Protein AF-A3JXM4-F1 (afdb_monomer)

Structure (mmCIF, N/CA/C/O backbone):
data_AF-A3JXM4-F1
#
_entry.id   AF-A3JXM4-F1
#
loop_
_atom_site.group_PDB
_atom_site.id
_atom_site.type_symbol
_atom_site.label_atom_id
_atom_site.label_alt_id
_atom_site.label_comp_id
_atom_site.label_asym_id
_atom_site.label_entity_id
_atom_site.label_seq_id
_atom_site.pdbx_PDB_ins_code
_atom_site.Cartn_x
_atom_site.Cartn_y
_atom_site.Cartn_z
_atom_site.occupancy
_atom_site.B_iso_or_equiv
_atom_site.auth_seq_id
_atom_site.auth_comp_id
_atom_site.auth_asym_id
_atom_site.auth_atom_id
_atom_site.pdbx_PDB_model_num
ATOM 1 N N . MET A 1 1 ? -12.532 6.223 -2.355 1.00 55.56 1 MET A N 1
ATOM 2 C CA . MET A 1 1 ? -13.148 4.934 -1.965 1.00 55.56 1 MET A CA 1
ATOM 3 C C . MET A 1 1 ? -12.099 3.843 -2.091 1.00 55.56 1 MET A C 1
ATOM 5 O O . MET A 1 1 ? -11.264 3.957 -2.983 1.00 55.56 1 MET A O 1
ATOM 9 N N . ALA A 1 2 ? -12.092 2.863 -1.188 1.00 61.75 2 ALA A N 1
ATOM 10 C CA . ALA A 1 2 ? -11.157 1.744 -1.264 1.00 61.75 2 ALA A CA 1
ATOM 11 C C . ALA A 1 2 ? -11.529 0.811 -2.432 1.00 61.75 2 ALA A C 1
ATOM 13 O O . ALA A 1 2 ? -12.714 0.602 -2.690 1.00 61.75 2 ALA A O 1
ATOM 14 N N . GLN A 1 3 ? -10.537 0.290 -3.150 1.00 69.69 3 GLN A N 1
ATOM 15 C CA . GLN A 1 3 ? -10.718 -0.660 -4.251 1.00 69.69 3 GLN A CA 1
ATOM 16 C C . GLN A 1 3 ? -10.335 -2.063 -3.773 1.00 69.69 3 GLN A C 1
ATOM 18 O O . GLN A 1 3 ? -9.350 -2.205 -3.048 1.00 69.69 3 GLN A O 1
ATOM 23 N N . LYS A 1 4 ? -11.099 -3.090 -4.161 1.00 72.50 4 LYS A N 1
ATOM 24 C CA . LYS A 1 4 ? -10.740 -4.488 -3.876 1.00 72.50 4 LYS A CA 1
ATOM 25 C C . LYS A 1 4 ? -9.503 -4.869 -4.689 1.00 72.50 4 LYS A C 1
ATOM 27 O O . LYS A 1 4 ? -9.358 -4.408 -5.818 1.00 72.50 4 LYS A O 1
ATOM 32 N N . SER A 1 5 ? -8.615 -5.652 -4.089 1.00 73.56 5 SER A N 1
ATOM 33 C CA . SER A 1 5 ? -7.437 -6.199 -4.763 1.00 73.56 5 SER A CA 1
ATOM 34 C C . SER A 1 5 ? -7.689 -7.652 -5.152 1.00 73.56 5 SER A C 1
ATOM 36 O O . SER A 1 5 ? -8.428 -8.346 -4.458 1.00 73.56 5 SER A O 1
ATOM 38 N N . ASP A 1 6 ? -7.040 -8.114 -6.220 1.00 77.75 6 ASP A N 1
ATOM 39 C CA . ASP A 1 6 ? -7.045 -9.525 -6.636 1.00 77.75 6 ASP A CA 1
ATOM 40 C C . ASP A 1 6 ? -5.964 -10.362 -5.910 1.00 77.75 6 ASP A C 1
ATOM 42 O O . ASP A 1 6 ? -5.673 -11.498 -6.289 1.00 77.75 6 ASP A O 1
ATOM 46 N N . ILE A 1 7 ? -5.321 -9.790 -4.886 1.00 81.44 7 ILE A N 1
ATOM 47 C CA . ILE A 1 7 ? -4.215 -10.390 -4.135 1.00 81.44 7 ILE A CA 1
ATOM 48 C C . ILE A 1 7 ? -4.715 -10.908 -2.779 1.00 81.44 7 ILE A C 1
ATOM 50 O O . ILE A 1 7 ? -5.237 -10.142 -1.975 1.00 81.44 7 ILE A O 1
ATOM 54 N N . GLU A 1 8 ? -4.477 -12.190 -2.483 1.00 80.31 8 GLU A N 1
ATOM 55 C CA . GLU A 1 8 ? -5.025 -12.916 -1.316 1.00 80.31 8 GLU A CA 1
ATOM 56 C C . GLU A 1 8 ? -4.769 -12.239 0.044 1.00 80.31 8 GLU A C 1
ATOM 58 O O . GLU A 1 8 ? -5.601 -12.291 0.948 1.00 80.31 8 GLU A O 1
ATOM 63 N N . TRP A 1 9 ? -3.610 -11.599 0.225 1.00 80.00 9 TRP A N 1
ATOM 64 C CA . TRP A 1 9 ? -3.263 -10.945 1.492 1.00 80.00 9 TRP A CA 1
ATOM 65 C C . TRP A 1 9 ? -3.792 -9.506 1.607 1.00 80.00 9 TRP A C 1
ATOM 67 O O . TRP A 1 9 ? -3.716 -8.927 2.694 1.00 80.00 9 TRP A O 1
ATOM 77 N N . THR A 1 10 ? -4.344 -8.940 0.527 1.00 79.88 10 THR A N 1
ATOM 78 C CA . THR A 1 10 ? -4.918 -7.590 0.484 1.00 79.88 10 THR A CA 1
ATOM 79 C C . THR A 1 10 ? -6.431 -7.647 0.280 1.00 79.88 10 THR A C 1
ATOM 81 O O . THR A 1 10 ? -6.909 -7.827 -0.832 1.00 79.88 10 THR A O 1
ATOM 84 N N . ASP A 1 11 ? -7.204 -7.345 1.324 1.00 75.06 11 ASP A N 1
ATOM 85 C CA . ASP A 1 11 ? -8.667 -7.250 1.196 1.00 75.06 11 ASP A CA 1
ATOM 86 C C . ASP A 1 11 ? -9.096 -6.031 0.348 1.00 75.06 11 ASP A C 1
ATOM 88 O O . ASP A 1 11 ? -9.977 -6.104 -0.512 1.00 75.06 11 ASP A O 1
ATOM 92 N N . ALA A 1 12 ? -8.478 -4.874 0.606 1.00 75.25 12 ALA A N 1
ATOM 93 C CA . ALA A 1 12 ? -8.770 -3.626 -0.086 1.00 75.25 12 ALA A CA 1
ATOM 94 C C . ALA A 1 12 ? -7.585 -2.660 -0.021 1.00 75.25 12 ALA A C 1
ATOM 96 O O . ALA A 1 12 ? -6.803 -2.657 0.931 1.00 75.25 12 ALA A O 1
ATOM 97 N N . THR A 1 13 ? -7.495 -1.785 -1.015 1.00 73.31 13 THR A N 1
ATOM 98 C CA . THR A 1 13 ? -6.500 -0.721 -1.080 1.00 73.31 13 THR A CA 1
ATOM 99 C C . THR A 1 13 ? -7.171 0.637 -1.014 1.00 73.31 13 THR A C 1
ATOM 101 O O . THR A 1 13 ? -8.185 0.891 -1.664 1.00 73.31 13 THR A O 1
ATOM 104 N N . TRP A 1 14 ? -6.608 1.538 -0.216 1.00 72.44 14 TRP A N 1
ATOM 105 C CA . TRP A 1 14 ? -7.078 2.911 -0.113 1.00 72.44 14 TRP A CA 1
ATOM 106 C C . TRP A 1 14 ? -5.923 3.858 -0.391 1.00 72.44 14 TRP A C 1
ATOM 108 O O . TRP A 1 14 ? -4.916 3.839 0.312 1.00 72.44 14 TRP A O 1
ATOM 118 N N . ASN A 1 15 ? -6.080 4.696 -1.414 1.00 65.81 15 ASN A N 1
ATOM 119 C CA . ASN A 1 15 ? -5.157 5.784 -1.684 1.00 65.81 15 ASN A CA 1
ATOM 120 C C . ASN A 1 15 ? -5.794 7.113 -1.234 1.00 65.81 15 ASN A C 1
ATOM 122 O O . ASN A 1 15 ? -6.625 7.660 -1.962 1.00 65.81 15 ASN A O 1
ATOM 126 N N . PRO A 1 16 ? -5.461 7.624 -0.034 1.00 60.41 16 PRO A N 1
ATOM 127 C CA . PRO A 1 16 ? -6.063 8.844 0.508 1.00 60.41 16 PRO A CA 1
ATOM 128 C C . PRO A 1 16 ? -5.609 10.121 -0.208 1.00 60.41 16 PRO A C 1
ATOM 130 O O . PRO A 1 16 ? -6.227 11.164 -0.024 1.00 60.41 16 PRO A O 1
ATOM 133 N N . VAL A 1 17 ? -4.532 10.057 -1.000 1.00 61.59 17 VAL A N 1
ATOM 134 C CA . VAL A 1 17 ? -3.890 11.233 -1.612 1.00 61.59 17 VAL A CA 1
ATOM 135 C C . VAL A 1 17 ? -4.114 11.343 -3.119 1.00 61.59 17 VAL A C 1
ATOM 137 O O . VAL A 1 17 ? -3.817 12.384 -3.703 1.00 61.59 17 VAL A O 1
ATOM 140 N N . THR A 1 18 ? -4.624 10.297 -3.775 1.00 64.00 18 THR A N 1
ATOM 141 C CA . THR A 1 18 ? -4.928 10.334 -5.212 1.00 64.00 18 THR A CA 1
ATOM 142 C C . THR A 1 18 ? -6.428 10.319 -5.462 1.00 64.00 18 THR A C 1
ATOM 144 O O . THR A 1 18 ? -7.121 9.378 -5.077 1.00 64.00 18 THR A O 1
ATOM 147 N N . GLY A 1 19 ? -6.901 11.331 -6.183 1.00 64.12 19 GLY A N 1
ATOM 148 C CA . GLY A 1 19 ? -8.306 11.520 -6.524 1.00 64.12 19 GLY A CA 1
ATOM 149 C C . GLY A 1 19 ? -8.840 12.824 -5.940 1.00 64.12 19 GLY A C 1
ATOM 150 O O . GLY A 1 19 ? -8.431 13.255 -4.868 1.00 64.12 19 GLY A O 1
ATOM 151 N N . CYS A 1 20 ? -9.751 13.466 -6.663 1.00 75.88 20 CYS A N 1
ATOM 152 C CA . CYS A 1 20 ? -10.448 14.664 -6.217 1.00 75.88 20 CYS A CA 1
ATOM 153 C C . CYS A 1 20 ? -11.951 14.409 -6.364 1.00 75.88 20 CYS A C 1
ATOM 155 O O . CYS A 1 20 ? -12.402 13.960 -7.416 1.00 75.88 20 CYS A O 1
ATOM 157 N N . THR A 1 21 ? -12.721 14.644 -5.301 1.00 76.94 21 THR A N 1
ATOM 158 C CA . THR A 1 21 ? -14.190 14.687 -5.361 1.00 76.94 21 THR A CA 1
ATOM 159 C C . THR A 1 21 ? -14.608 16.121 -5.079 1.00 76.94 21 THR A C 1
ATOM 161 O O . THR A 1 21 ? -14.193 16.683 -4.065 1.00 76.94 21 THR A O 1
ATOM 164 N N . LYS A 1 22 ? -15.396 16.730 -5.972 1.00 81.31 22 LYS A N 1
ATOM 165 C CA . LYS A 1 22 ? -15.885 18.099 -5.773 1.00 81.31 22 LYS A CA 1
ATOM 166 C C . LYS A 1 22 ? -16.950 18.098 -4.680 1.00 81.31 22 LYS A C 1
ATOM 168 O O . LYS A 1 22 ? -17.992 17.476 -4.849 1.00 81.31 22 LYS A O 1
ATOM 173 N N . VAL A 1 23 ? -16.667 18.770 -3.567 1.00 85.56 23 VAL A N 1
ATOM 174 C CA . VAL A 1 23 ? -17.550 18.830 -2.387 1.00 85.56 23 VAL A CA 1
ATOM 175 C C . VAL A 1 23 ? -18.278 20.172 -2.245 1.00 85.56 23 VAL A C 1
ATOM 177 O O . VAL A 1 23 ? -19.227 20.260 -1.474 1.00 85.56 23 VAL A O 1
ATOM 180 N N . GLY A 1 24 ? -17.870 21.216 -2.980 1.00 85.62 24 GLY A N 1
ATOM 181 C CA . GLY A 1 24 ? -18.517 22.530 -2.920 1.00 85.62 24 GLY A CA 1
ATOM 182 C C . GLY A 1 24 ? -17.811 23.629 -3.733 1.00 85.62 24 GLY A C 1
ATOM 183 O O . GLY A 1 24 ? -16.867 23.330 -4.466 1.00 85.62 24 GLY A O 1
ATOM 184 N N . PRO A 1 25 ? -18.222 24.906 -3.571 1.00 86.06 25 PRO A N 1
ATOM 185 C CA . PRO A 1 25 ? -17.731 26.045 -4.367 1.00 86.06 25 PRO A CA 1
ATOM 186 C C . PRO A 1 25 ? -16.224 26.318 -4.231 1.00 86.06 25 PRO A C 1
ATOM 188 O O . PRO A 1 25 ? -15.596 26.890 -5.112 1.00 86.06 25 PRO A O 1
ATOM 191 N N . GLY A 1 26 ? -15.600 25.877 -3.134 1.00 83.62 26 GLY A N 1
ATOM 192 C CA . GLY A 1 26 ? -14.148 25.990 -2.945 1.00 83.62 26 GLY A CA 1
ATOM 193 C C . GLY A 1 26 ? -13.319 25.103 -3.885 1.00 83.62 26 GLY A C 1
ATOM 194 O O . GLY A 1 26 ? -12.095 25.224 -3.920 1.00 83.62 26 GLY A O 1
ATOM 195 N N . CYS A 1 27 ? -13.954 24.202 -4.640 1.00 84.75 27 CYS A N 1
ATOM 196 C CA . CYS A 1 27 ? -13.267 23.307 -5.565 1.00 84.75 27 CYS A CA 1
ATOM 197 C C . CYS A 1 27 ? -12.899 23.972 -6.899 1.00 84.75 27 CYS A C 1
ATOM 199 O O . CYS A 1 27 ? -12.003 23.463 -7.561 1.00 84.75 27 CYS A O 1
ATOM 201 N N . ASP A 1 28 ? -13.510 25.103 -7.268 1.00 83.62 28 ASP A N 1
ATOM 202 C CA . ASP A 1 28 ? -13.410 25.680 -8.621 1.00 83.62 28 ASP A CA 1
ATOM 203 C C . ASP A 1 28 ? -11.981 26.075 -9.043 1.00 83.62 28 ASP A C 1
ATOM 205 O O . ASP A 1 28 ? -11.675 26.111 -10.231 1.00 83.62 28 ASP A O 1
ATOM 209 N N . ASN A 1 29 ? -11.084 26.326 -8.080 1.00 83.19 29 ASN A N 1
ATOM 210 C CA . ASN A 1 29 ? -9.666 26.633 -8.318 1.00 83.19 29 ASN A CA 1
ATOM 211 C C . ASN A 1 29 ? -8.719 25.833 -7.398 1.00 83.19 29 ASN A C 1
ATOM 213 O O . ASN A 1 29 ? -7.620 26.284 -7.066 1.00 83.19 29 ASN A O 1
ATOM 217 N N . CYS A 1 30 ? -9.137 24.648 -6.942 1.00 83.38 30 CYS A N 1
ATOM 218 C CA . CYS A 1 30 ? -8.360 23.863 -5.986 1.00 83.38 30 CYS A CA 1
ATOM 219 C C . CYS A 1 30 ? -7.125 23.222 -6.646 1.00 83.38 30 CYS A C 1
ATOM 221 O O . CYS A 1 30 ? -7.236 22.417 -7.570 1.00 83.38 30 CYS A O 1
ATOM 223 N N . TYR A 1 31 ? -5.923 23.512 -6.134 1.00 83.44 31 TYR A N 1
ATOM 224 C CA . TYR A 1 31 ? -4.672 22.934 -6.651 1.00 83.44 31 TYR A CA 1
ATOM 225 C C . TYR A 1 31 ? -4.654 21.393 -6.594 1.00 83.44 31 TYR A C 1
ATOM 227 O O . TYR A 1 31 ? -4.018 20.744 -7.429 1.00 83.44 31 TYR A O 1
ATOM 235 N N . ALA A 1 32 ? -5.376 20.806 -5.632 1.00 79.56 32 ALA A N 1
ATOM 236 C CA . ALA A 1 32 ? -5.487 19.361 -5.476 1.00 79.56 32 ALA A CA 1
ATOM 237 C C . ALA A 1 32 ? -6.258 18.709 -6.637 1.00 79.56 32 ALA A C 1
ATOM 239 O O . ALA A 1 32 ? -5.957 17.569 -6.988 1.00 79.56 32 ALA A O 1
ATOM 240 N N . GLU A 1 33 ? -7.187 19.430 -7.281 1.00 79.19 33 GLU A N 1
ATOM 241 C CA . GLU A 1 33 ? -7.873 18.951 -8.487 1.00 79.19 33 GLU A CA 1
ATOM 242 C C . GLU A 1 33 ? -6.869 18.766 -9.628 1.00 79.19 33 GLU A C 1
ATOM 244 O O . GLU A 1 33 ? -6.770 17.678 -10.184 1.00 79.19 33 GLU A O 1
ATOM 249 N N . ARG A 1 34 ? -6.030 19.771 -9.913 1.00 77.62 34 ARG A N 1
ATOM 250 C CA . ARG A 1 34 ? -5.011 19.678 -10.978 1.00 77.62 34 ARG A CA 1
ATOM 251 C C . ARG A 1 34 ? -4.013 18.542 -10.748 1.00 77.62 34 ARG A C 1
ATOM 253 O O . ARG A 1 34 ? -3.603 17.876 -11.697 1.00 77.62 34 ARG A O 1
ATOM 260 N N . PHE A 1 35 ? -3.620 18.307 -9.497 1.00 73.12 35 PHE A N 1
ATOM 261 C CA . PHE A 1 35 ? -2.737 17.194 -9.148 1.00 73.12 35 PHE A CA 1
ATOM 262 C C . PHE A 1 35 ? -3.423 15.830 -9.320 1.00 73.12 35 PHE A C 1
ATOM 264 O O . PHE A 1 35 ? -2.793 14.888 -9.806 1.00 73.12 35 PHE A O 1
ATOM 271 N N . ALA A 1 36 ? -4.706 15.728 -8.958 1.00 70.88 36 ALA A N 1
ATOM 272 C CA . ALA A 1 36 ? -5.503 14.523 -9.158 1.00 70.88 36 ALA A CA 1
ATOM 273 C C . ALA A 1 36 ? -5.752 14.234 -10.650 1.00 70.88 36 ALA A C 1
ATOM 275 O O . ALA A 1 36 ? -5.562 13.096 -11.074 1.00 70.88 36 ALA A O 1
ATOM 276 N N . GLU A 1 37 ? -6.091 15.251 -11.452 1.00 71.19 37 GLU A N 1
ATOM 277 C CA . GLU A 1 37 ? -6.298 15.136 -12.905 1.00 71.19 37 GLU A CA 1
ATOM 278 C C . GLU A 1 37 ? -5.036 14.682 -13.638 1.00 71.19 37 GLU A C 1
ATOM 280 O O . GLU A 1 37 ? -5.108 13.817 -14.505 1.00 71.19 37 GLU A O 1
ATOM 285 N N . ARG A 1 38 ? -3.852 15.168 -13.233 1.00 71.75 38 ARG A N 1
ATOM 286 C CA . ARG A 1 38 ? -2.567 14.737 -13.815 1.00 71.75 38 ARG A CA 1
ATOM 287 C C . ARG A 1 38 ? -2.364 13.219 -13.761 1.00 71.75 38 ARG A C 1
ATOM 289 O O . ARG A 1 38 ? -1.605 12.676 -14.558 1.00 71.75 38 ARG A O 1
ATOM 296 N N . ARG A 1 39 ? -2.999 12.542 -12.802 1.00 61.19 39 ARG A N 1
ATOM 297 C CA . ARG A 1 39 ? -2.919 11.087 -12.632 1.00 61.19 39 ARG A CA 1
ATOM 298 C C . ARG A 1 39 ? -4.207 10.350 -12.992 1.00 61.19 39 ARG A C 1
ATOM 300 O O . ARG A 1 39 ? -4.269 9.132 -12.829 1.00 61.19 39 ARG A O 1
ATOM 307 N N . ARG A 1 40 ? -5.233 11.054 -13.472 1.00 61.91 40 ARG A N 1
ATOM 308 C CA . ARG A 1 40 ? -6.522 10.460 -13.824 1.00 61.91 40 ARG A CA 1
ATOM 309 C C . ARG A 1 40 ? -6.361 9.665 -15.120 1.00 61.91 40 ARG A C 1
ATOM 311 O O . ARG A 1 40 ? -5.981 10.211 -16.145 1.00 61.91 40 ARG A O 1
ATOM 318 N N . GLY A 1 41 ? -6.618 8.360 -15.056 1.00 55.62 41 GLY A N 1
ATOM 319 C CA . GLY A 1 41 ? -6.523 7.478 -16.223 1.00 55.62 41 GLY A CA 1
ATOM 320 C C . GLY A 1 41 ? -5.117 6.972 -16.559 1.00 55.62 41 GLY A C 1
ATOM 321 O O . GLY A 1 41 ? -4.951 6.376 -17.617 1.00 55.62 41 GLY A O 1
ATOM 322 N N . ILE A 1 42 ? -4.117 7.147 -15.680 1.00 59.22 42 ILE A N 1
ATOM 323 C CA . ILE A 1 42 ? -2.847 6.417 -15.822 1.00 59.22 42 ILE A CA 1
ATOM 324 C C . ILE A 1 42 ? -3.139 4.925 -15.614 1.00 59.22 42 ILE A C 1
ATOM 326 O O . ILE A 1 42 ? -3.341 4.469 -14.489 1.00 59.22 42 ILE A O 1
ATOM 330 N N . CYS A 1 43 ? -3.189 4.177 -16.714 1.00 43.94 43 CYS A N 1
ATOM 331 C CA . CYS A 1 43 ? -3.230 2.724 -16.727 1.00 43.94 43 CYS A CA 1
ATOM 332 C C . CYS A 1 43 ? -1.792 2.193 -16.837 1.00 43.94 43 CYS A C 1
ATOM 334 O O . CYS A 1 43 ? -1.129 2.337 -17.858 1.00 43.94 43 CYS A O 1
ATOM 336 N N . GLY A 1 44 ? -1.279 1.622 -15.749 1.00 53.25 44 GLY A N 1
ATOM 337 C CA . GLY A 1 44 ? 0.073 1.068 -15.692 1.00 53.25 44 GLY A CA 1
ATOM 338 C C . GLY A 1 44 ? 0.694 1.196 -14.301 1.00 53.25 44 GLY A C 1
ATOM 339 O O . GLY A 1 44 ? 0.166 1.921 -13.453 1.00 53.25 44 GLY A O 1
ATOM 340 N N . PRO A 1 45 ? 1.799 0.483 -1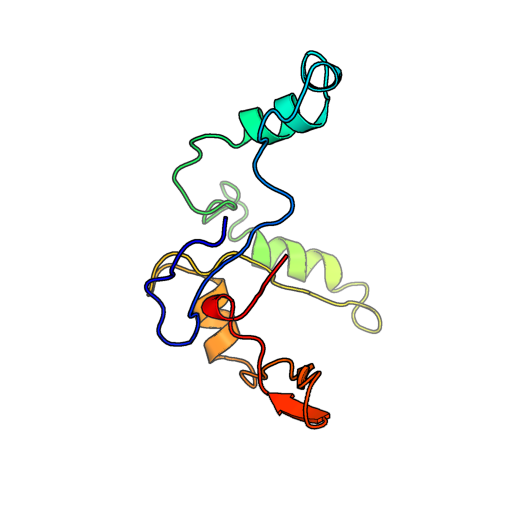4.029 1.00 55.25 45 PRO A N 1
ATOM 341 C CA . PRO A 1 45 ? 2.524 0.654 -12.781 1.00 55.25 45 PRO A CA 1
ATOM 342 C C . PRO A 1 45 ? 3.006 2.115 -12.671 1.00 55.25 45 PRO A C 1
ATOM 344 O O . PRO A 1 45 ? 3.530 2.658 -13.644 1.00 55.25 45 PRO A O 1
ATOM 347 N N . PRO A 1 46 ? 2.845 2.777 -11.508 1.00 60.66 46 PRO A N 1
ATOM 348 C CA . PRO A 1 46 ? 3.203 4.189 -11.333 1.00 60.66 46 PRO A CA 1
ATOM 349 C C . PRO A 1 46 ? 4.697 4.474 -11.546 1.00 60.66 46 PRO A C 1
ATOM 351 O O . PRO A 1 46 ? 5.074 5.628 -11.737 1.00 60.66 46 PRO A O 1
ATOM 354 N N . TYR A 1 47 ? 5.526 3.428 -11.519 1.00 65.69 47 TYR A N 1
ATOM 355 C CA . TYR A 1 47 ? 6.916 3.445 -11.950 1.00 65.69 47 TYR A CA 1
ATOM 356 C C . TYR A 1 47 ? 7.096 2.502 -13.146 1.00 65.69 47 TYR A C 1
ATOM 358 O O . TYR A 1 47 ? 6.632 1.357 -13.071 1.00 65.69 47 TYR A O 1
ATOM 366 N N . PRO A 1 48 ? 7.771 2.943 -14.224 1.00 68.31 48 PRO A N 1
ATOM 367 C CA . PRO A 1 48 ? 8.103 2.072 -15.343 1.00 68.31 48 PRO A CA 1
ATOM 368 C C . PRO A 1 48 ? 9.046 0.951 -14.890 1.0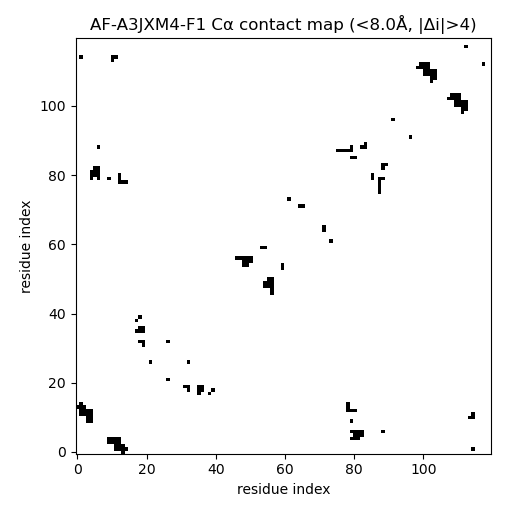0 68.31 48 PRO A C 1
ATOM 370 O O . PRO A 1 48 ? 9.724 1.059 -13.867 1.00 68.31 48 PRO A O 1
ATOM 373 N N . VAL A 1 49 ? 9.074 -0.148 -15.647 1.00 68.38 49 VAL A N 1
ATOM 374 C CA . VAL A 1 49 ? 9.924 -1.304 -15.318 1.00 68.38 49 VAL A CA 1
ATOM 375 C C . VAL A 1 49 ? 11.411 -0.951 -15.404 1.00 68.38 49 VAL A C 1
ATOM 377 O O . VAL A 1 49 ? 12.193 -1.465 -14.611 1.00 68.38 49 VAL A O 1
ATOM 380 N N . SER A 1 50 ? 11.776 -0.029 -16.294 1.00 72.94 50 SER A N 1
ATOM 381 C CA . SER A 1 50 ? 13.107 0.560 -16.376 1.00 72.94 50 SER A CA 1
ATOM 382 C C . SER A 1 50 ? 13.029 2.079 -16.526 1.00 72.94 50 SER A C 1
ATOM 384 O O . SER A 1 50 ? 12.090 2.610 -17.125 1.00 72.94 50 SER A O 1
ATOM 386 N N . ALA A 1 51 ? 14.015 2.776 -15.967 1.00 74.81 51 ALA A N 1
ATOM 387 C CA . ALA A 1 51 ? 14.330 4.154 -16.312 1.00 74.81 51 ALA A CA 1
ATOM 388 C C . ALA A 1 51 ? 15.244 4.126 -1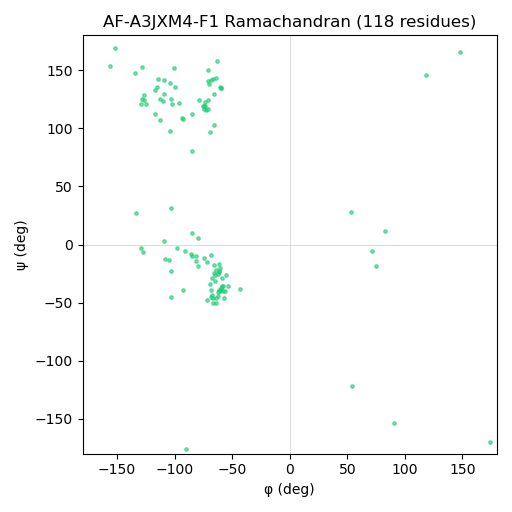7.547 1.00 74.81 51 ALA A C 1
ATOM 390 O O . ALA A 1 51 ? 16.465 4.155 -17.427 1.00 74.81 51 ALA A O 1
ATOM 391 N N . ASP A 1 52 ? 14.641 3.964 -18.725 1.00 77.25 52 ASP A N 1
ATOM 392 C CA . ASP A 1 52 ? 15.351 3.887 -20.005 1.00 77.25 52 ASP A CA 1
ATOM 393 C C . ASP A 1 52 ? 16.457 2.804 -19.999 1.00 77.25 52 ASP A C 1
ATOM 395 O O . ASP A 1 52 ? 16.158 1.631 -19.744 1.00 77.25 52 ASP A O 1
ATOM 399 N N . GLU A 1 53 ? 17.716 3.182 -20.260 1.00 76.19 53 GLU A N 1
ATOM 400 C CA . GLU A 1 53 ? 18.900 2.303 -20.271 1.00 76.19 53 GLU A CA 1
ATOM 401 C C . GLU A 1 53 ? 19.532 2.092 -18.879 1.00 76.19 53 GLU A C 1
ATOM 403 O O . GLU A 1 53 ? 20.400 1.235 -18.718 1.00 76.19 53 GLU A O 1
ATOM 408 N N . GLU A 1 54 ? 19.107 2.838 -17.854 1.00 73.75 54 GLU A N 1
ATOM 409 C CA . GLU A 1 54 ? 19.732 2.825 -16.519 1.00 73.75 54 GLU A CA 1
ATOM 410 C C . GLU A 1 54 ? 19.264 1.648 -15.644 1.00 73.75 54 GLU A C 1
ATOM 412 O O . GLU A 1 54 ? 19.844 1.370 -14.592 1.00 73.75 54 GLU A O 1
ATOM 417 N N . GLY A 1 55 ? 18.239 0.916 -16.088 1.00 78.06 55 GLY A N 1
ATOM 418 C CA . GLY A 1 55 ? 17.703 -0.250 -15.393 1.00 78.06 55 GLY A CA 1
ATOM 419 C C . GLY A 1 55 ? 16.580 0.091 -14.414 1.00 78.06 55 GLY A C 1
ATOM 420 O O . GLY A 1 55 ? 15.817 1.036 -14.610 1.00 78.06 55 GLY A O 1
ATOM 421 N N . ASP A 1 56 ? 16.410 -0.739 -13.387 1.00 82.19 56 ASP A N 1
ATOM 422 C CA . ASP A 1 56 ? 15.246 -0.681 -12.507 1.00 82.19 56 ASP A CA 1
ATOM 423 C C . ASP A 1 56 ? 15.254 0.554 -11.581 1.00 82.19 56 ASP A C 1
ATOM 425 O O . ASP A 1 56 ? 16.187 0.719 -10.787 1.00 82.19 56 ASP A O 1
ATOM 429 N N . PRO A 1 57 ? 14.206 1.401 -11.588 1.00 82.12 57 PRO A N 1
ATOM 430 C CA . PRO A 1 57 ? 14.196 2.632 -10.799 1.00 82.12 57 PRO A CA 1
ATOM 431 C C . PRO A 1 57 ? 14.212 2.393 -9.283 1.00 82.12 57 PRO A C 1
ATOM 433 O O . PRO A 1 57 ? 14.697 3.249 -8.540 1.00 82.12 57 PRO A O 1
ATOM 436 N N . VAL A 1 58 ? 13.714 1.246 -8.800 1.00 82.75 58 VAL A N 1
ATOM 437 C CA . VAL A 1 58 ? 13.757 0.909 -7.369 1.00 82.75 58 VAL A CA 1
ATOM 438 C C . VAL A 1 58 ? 15.188 0.578 -6.967 1.00 82.75 58 VAL A C 1
ATOM 440 O O . VAL A 1 58 ? 15.699 1.153 -6.008 1.00 82.75 58 VAL A O 1
ATOM 443 N N . THR A 1 59 ? 15.870 -0.260 -7.748 1.00 83.75 59 THR A N 1
ATOM 444 C CA . THR A 1 59 ? 17.281 -0.594 -7.509 1.00 83.75 59 THR A CA 1
ATOM 445 C C . THR A 1 59 ? 18.177 0.642 -7.583 1.00 83.75 59 THR A C 1
ATOM 447 O O . THR A 1 59 ? 19.063 0.814 -6.746 1.00 83.75 59 THR A O 1
ATOM 450 N N . LEU A 1 60 ? 17.920 1.553 -8.527 1.00 86.38 60 LEU A N 1
ATOM 451 C CA . LEU A 1 60 ? 18.639 2.826 -8.609 1.00 86.38 60 LEU A CA 1
ATOM 452 C C . LEU A 1 60 ? 18.415 3.688 -7.356 1.00 86.38 60 LEU A C 1
ATOM 454 O O . LEU A 1 60 ? 19.372 4.230 -6.798 1.00 86.38 60 LEU A O 1
ATOM 458 N N . ALA A 1 61 ? 17.175 3.796 -6.868 1.00 86.44 61 ALA A N 1
ATOM 459 C CA . ALA A 1 61 ? 16.868 4.537 -5.644 1.00 86.44 61 ALA A CA 1
ATOM 460 C C . ALA A 1 61 ? 17.559 3.933 -4.407 1.00 86.44 61 ALA A C 1
ATOM 462 O O . ALA A 1 61 ? 18.111 4.668 -3.582 1.00 86.44 61 ALA A O 1
ATOM 463 N N . GLU A 1 62 ? 17.597 2.605 -4.301 1.00 86.81 62 GLU A N 1
ATOM 464 C CA . GLU A 1 62 ? 18.318 1.901 -3.240 1.00 86.81 62 GLU A CA 1
ATOM 465 C C . GLU A 1 62 ? 19.827 2.147 -3.318 1.00 86.81 62 GLU A C 1
ATOM 467 O O . GLU A 1 62 ? 20.442 2.502 -2.305 1.00 86.81 62 GLU A O 1
ATOM 472 N N . ALA A 1 63 ? 20.413 2.053 -4.515 1.00 88.56 63 ALA A N 1
ATOM 473 C CA . ALA A 1 63 ? 21.835 2.287 -4.749 1.00 88.56 63 ALA A CA 1
ATOM 474 C C . ALA A 1 63 ? 22.264 3.700 -4.316 1.00 88.56 63 ALA A C 1
ATOM 476 O O . ALA A 1 63 ? 23.295 3.874 -3.662 1.00 88.56 63 ALA A O 1
ATOM 477 N N . ARG A 1 64 ? 21.428 4.713 -4.577 1.00 87.81 64 ARG A N 1
ATOM 478 C CA . ARG A 1 64 ? 21.677 6.105 -4.151 1.00 87.81 64 ARG A CA 1
ATOM 479 C C . ARG A 1 64 ? 21.698 6.288 -2.633 1.00 87.81 64 ARG A C 1
ATOM 481 O O . ARG A 1 64 ? 22.279 7.254 -2.144 1.00 87.81 64 ARG A O 1
ATOM 488 N N . SER A 1 65 ? 21.087 5.374 -1.882 1.00 87.69 65 SER A N 1
ATOM 489 C CA . SER A 1 65 ? 21.073 5.402 -0.417 1.00 87.69 65 SER A CA 1
ATOM 490 C C . SER A 1 65 ? 22.237 4.632 0.229 1.00 87.69 65 SER A C 1
ATOM 492 O O . SER A 1 65 ? 22.397 4.683 1.452 1.00 87.69 65 SER A O 1
ATOM 494 N N . LEU A 1 66 ? 23.072 3.935 -0.561 1.00 87.56 66 LEU A N 1
ATOM 495 C CA . LEU A 1 66 ? 24.189 3.114 -0.064 1.00 87.56 66 LEU A CA 1
ATOM 496 C C . LEU A 1 66 ? 25.207 3.908 0.755 1.00 87.56 66 LEU A C 1
ATOM 498 O O . LEU A 1 66 ? 25.703 3.410 1.763 1.00 87.56 66 LEU A O 1
ATOM 502 N N . THR A 1 67 ? 25.454 5.159 0.382 1.00 88.19 67 THR A N 1
ATOM 503 C CA . THR A 1 67 ? 26.377 6.062 1.085 1.00 88.19 67 THR A CA 1
ATOM 504 C C . THR A 1 67 ? 25.949 6.358 2.528 1.00 88.19 67 THR A C 1
ATOM 506 O O . THR A 1 67 ? 26.794 6.612 3.383 1.00 88.19 67 THR A O 1
ATOM 509 N N . PHE A 1 68 ? 24.655 6.251 2.842 1.00 88.62 68 PHE A N 1
ATOM 510 C CA . PHE A 1 68 ? 24.095 6.477 4.178 1.00 88.62 68 PHE A CA 1
ATOM 511 C C . PHE A 1 68 ? 23.761 5.169 4.904 1.00 88.62 68 PHE A C 1
ATOM 513 O O . PHE A 1 68 ? 22.818 5.134 5.694 1.00 88.62 68 PHE A O 1
ATOM 520 N N . ALA A 1 69 ? 24.518 4.093 4.655 1.00 78.19 69 ALA A N 1
ATOM 521 C CA . ALA A 1 69 ? 24.219 2.730 5.112 1.00 78.19 69 ALA A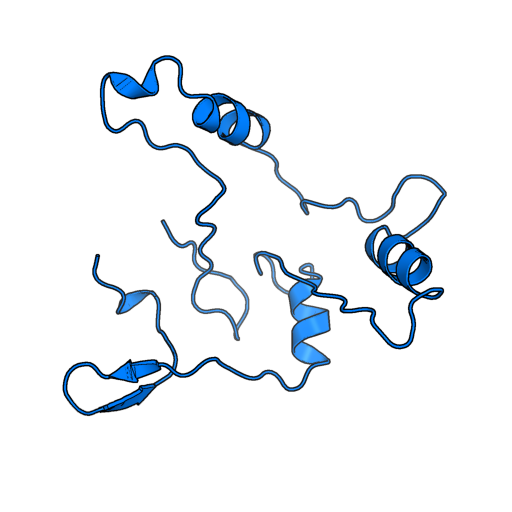 CA 1
ATOM 522 C C . ALA A 1 69 ? 23.735 2.615 6.574 1.00 78.19 69 ALA A C 1
ATOM 524 O O . ALA A 1 69 ? 22.817 1.854 6.856 1.00 78.19 69 ALA A O 1
ATOM 525 N N . HIS A 1 70 ? 24.295 3.407 7.492 1.00 83.88 70 HIS A N 1
ATOM 526 C CA . HIS A 1 70 ? 23.978 3.377 8.925 1.00 83.88 70 HIS A CA 1
ATOM 527 C C . HIS A 1 70 ? 22.700 4.146 9.330 1.00 83.88 70 HIS A C 1
ATOM 529 O O . HIS A 1 70 ? 22.222 3.986 10.449 1.00 83.88 70 HIS A O 1
ATOM 535 N N . ARG A 1 71 ? 22.145 5.000 8.460 1.00 88.81 71 ARG A N 1
ATOM 536 C CA . ARG A 1 71 ? 20.942 5.821 8.733 1.00 88.81 71 ARG A CA 1
ATOM 537 C C . ARG A 1 71 ? 19.848 5.679 7.681 1.00 88.81 71 ARG A C 1
ATOM 539 O O . ARG A 1 71 ? 18.770 6.248 7.857 1.00 88.81 71 ARG A O 1
ATOM 546 N N . ARG A 1 72 ? 20.106 4.966 6.584 1.00 88.75 72 ARG A N 1
ATOM 547 C CA . ARG A 1 72 ? 19.132 4.828 5.504 1.00 88.75 72 ARG A CA 1
ATOM 548 C C . ARG A 1 72 ? 17.914 4.039 5.974 1.00 88.75 72 ARG A C 1
ATOM 550 O O . ARG A 1 72 ? 18.028 3.053 6.700 1.00 88.75 72 ARG A O 1
ATOM 557 N N . LYS A 1 73 ? 16.748 4.459 5.498 1.00 87.38 73 LYS A N 1
ATOM 558 C CA . LYS A 1 73 ? 15.500 3.706 5.588 1.00 87.38 73 LYS A CA 1
ATOM 559 C C . LYS A 1 73 ? 14.916 3.655 4.189 1.00 87.38 73 LYS A C 1
ATOM 561 O O . LYS A 1 73 ? 14.678 4.705 3.599 1.00 87.38 73 LYS A O 1
ATOM 566 N N . VAL A 1 74 ? 14.721 2.451 3.667 1.00 85.56 74 VAL A N 1
ATOM 567 C CA . VAL A 1 74 ? 14.042 2.237 2.388 1.00 85.56 74 VAL A CA 1
ATOM 568 C C . VAL A 1 74 ? 12.635 1.769 2.715 1.00 85.56 74 VAL A C 1
ATOM 570 O O . VAL A 1 74 ? 12.461 0.786 3.430 1.00 85.56 74 VAL A O 1
ATOM 573 N N . LEU A 1 75 ? 11.639 2.521 2.255 1.00 84.06 75 LEU A N 1
ATOM 574 C CA . LEU A 1 75 ? 10.234 2.176 2.420 1.00 84.06 75 LEU A CA 1
ATOM 575 C C . LEU A 1 75 ? 9.635 1.967 1.037 1.00 84.06 75 LEU A C 1
ATOM 577 O O . LEU A 1 75 ? 9.503 2.914 0.263 1.00 84.06 75 LEU A O 1
ATOM 581 N N . LEU A 1 76 ? 9.267 0.725 0.747 1.00 81.69 76 LEU A N 1
ATOM 582 C CA . LEU A 1 76 ? 8.551 0.362 -0.466 1.00 81.69 76 LEU A CA 1
ATOM 583 C C . LEU A 1 76 ? 7.061 0.386 -0.143 1.00 81.69 76 LEU A C 1
ATOM 585 O O . LEU A 1 76 ? 6.562 -0.437 0.618 1.00 81.69 76 LEU A O 1
ATOM 589 N N . VAL A 1 77 ? 6.360 1.381 -0.684 1.00 78.25 77 VAL A N 1
ATOM 590 C CA . VAL A 1 77 ? 4.917 1.554 -0.504 1.00 78.25 77 VAL A CA 1
ATOM 591 C C . VAL A 1 77 ? 4.266 1.663 -1.871 1.00 78.25 77 VAL A C 1
ATOM 593 O O . VAL A 1 77 ? 4.646 2.489 -2.698 1.00 78.25 77 VAL A O 1
ATOM 596 N N . SER A 1 78 ? 3.293 0.802 -2.132 1.00 75.62 78 SER A N 1
ATOM 597 C CA . SER A 1 78 ? 2.515 0.848 -3.363 1.00 75.62 78 SER A CA 1
ATOM 598 C C . SER A 1 78 ? 1.129 0.273 -3.123 1.00 75.62 78 SER A C 1
ATOM 600 O O . SER A 1 78 ? 0.848 -0.308 -2.077 1.00 75.62 78 SER A O 1
ATOM 602 N N . THR A 1 79 ? 0.250 0.464 -4.097 1.00 75.38 79 THR A N 1
ATOM 603 C CA . THR A 1 79 ? -1.089 -0.115 -4.113 1.00 75.38 79 THR A CA 1
ATOM 604 C C . THR A 1 79 ? -0.993 -1.533 -4.696 1.00 75.38 79 THR A C 1
ATOM 606 O O . THR A 1 79 ? -0.665 -1.663 -5.877 1.00 75.38 79 THR A O 1
ATOM 609 N N . PRO A 1 80 ? -1.235 -2.601 -3.912 1.00 75.69 80 PRO A N 1
ATOM 610 C CA . PRO A 1 80 ? -1.296 -3.965 -4.438 1.00 75.69 80 PRO A CA 1
ATOM 611 C C . PRO A 1 80 ? -2.549 -4.116 -5.308 1.00 75.69 80 PRO A C 1
ATOM 613 O O . PRO A 1 80 ? -3.651 -4.287 -4.795 1.00 75.69 80 PRO A O 1
ATOM 616 N N . THR A 1 81 ? -2.402 -3.979 -6.626 1.00 69.88 81 THR A N 1
ATOM 617 C CA . THR A 1 81 ? -3.529 -3.988 -7.574 1.00 69.88 81 THR A CA 1
ATOM 618 C C . THR A 1 81 ? -3.681 -5.300 -8.335 1.00 69.88 81 THR A C 1
ATOM 620 O O . THR A 1 81 ? -4.800 -5.781 -8.448 1.00 69.88 81 THR A O 1
ATOM 623 N N . ILE A 1 82 ? -2.591 -5.881 -8.853 1.00 74.81 82 ILE A N 1
ATOM 624 C CA . ILE A 1 82 ? -2.638 -7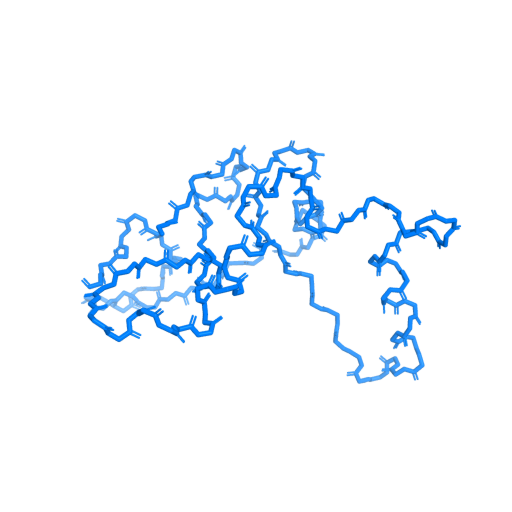.043 -9.757 1.00 74.81 82 ILE A CA 1
ATOM 625 C C . ILE A 1 82 ? -1.708 -8.149 -9.256 1.00 74.81 82 ILE A C 1
ATOM 627 O O . ILE A 1 82 ? -0.506 -7.920 -9.104 1.00 74.81 82 ILE A O 1
ATOM 631 N N . ARG A 1 83 ? -2.259 -9.352 -9.070 1.00 76.50 83 ARG A N 1
ATOM 632 C CA . ARG A 1 83 ? -1.518 -10.553 -8.665 1.00 76.50 83 ARG A CA 1
ATOM 633 C C . ARG A 1 83 ? -0.435 -10.929 -9.680 1.00 76.50 83 ARG A C 1
ATOM 635 O O . ARG A 1 83 ? -0.667 -10.905 -10.887 1.00 76.50 83 ARG A O 1
ATOM 642 N N . GLY A 1 84 ? 0.756 -11.269 -9.202 1.00 73.19 84 GLY A N 1
ATOM 643 C CA . GLY A 1 84 ? 1.920 -11.683 -9.990 1.00 73.19 84 GLY A CA 1
ATOM 644 C C . GLY A 1 84 ? 2.648 -10.551 -10.726 1.00 73.19 84 GLY A C 1
ATOM 645 O O . GLY A 1 84 ? 3.808 -10.718 -11.096 1.00 73.19 84 GLY A O 1
ATOM 646 N N . LEU A 1 85 ? 2.010 -9.392 -10.922 1.00 74.19 85 LEU A N 1
ATOM 647 C CA . LEU A 1 85 ? 2.625 -8.209 -11.540 1.00 74.19 85 LEU A CA 1
ATOM 648 C C . LEU A 1 85 ? 3.009 -7.136 -10.516 1.00 74.19 85 LEU A C 1
ATOM 650 O O . LEU A 1 85 ? 3.860 -6.286 -10.794 1.00 74.19 85 LEU A O 1
ATOM 654 N N . SER A 1 86 ? 2.378 -7.129 -9.340 1.00 74.94 86 SER A N 1
ATOM 655 C CA . SER A 1 86 ? 2.621 -6.087 -8.353 1.00 74.94 86 SER A CA 1
ATOM 656 C C . SER A 1 86 ? 3.961 -6.289 -7.650 1.00 74.94 86 SER A C 1
ATOM 658 O O . SER A 1 86 ? 4.172 -7.261 -6.934 1.00 74.94 86 SER A O 1
ATOM 660 N N . ARG A 1 87 ? 4.874 -5.321 -7.781 1.00 78.19 87 ARG A N 1
ATOM 661 C CA . ARG A 1 87 ? 6.171 -5.355 -7.079 1.00 78.19 87 ARG A CA 1
ATOM 662 C C . ARG A 1 87 ? 6.003 -5.482 -5.569 1.00 78.19 87 ARG A C 1
ATOM 664 O O . ARG A 1 87 ? 6.733 -6.232 -4.941 1.00 78.19 87 ARG A O 1
ATOM 671 N N . ILE A 1 88 ? 5.018 -4.785 -5.000 1.00 82.62 88 ILE A N 1
ATOM 672 C CA . ILE A 1 88 ? 4.779 -4.810 -3.554 1.00 82.62 88 ILE A CA 1
ATOM 673 C C . ILE A 1 88 ? 4.325 -6.187 -3.062 1.00 82.62 88 ILE A C 1
ATOM 675 O O . ILE A 1 88 ? 4.558 -6.502 -1.906 1.00 82.62 88 ILE A O 1
ATOM 679 N N . GLU A 1 89 ? 3.724 -7.013 -3.923 1.00 83.00 89 GLU A N 1
ATOM 680 C CA . GLU A 1 89 ? 3.381 -8.397 -3.588 1.00 83.00 89 GLU A CA 1
ATOM 681 C C . GLU A 1 89 ? 4.635 -9.236 -3.386 1.00 83.00 89 GLU A C 1
ATOM 683 O O . GLU A 1 89 ? 4.791 -9.826 -2.322 1.00 83.00 89 GLU A O 1
ATOM 688 N N . ARG A 1 90 ? 5.580 -9.186 -4.330 1.00 83.31 90 ARG A N 1
ATOM 689 C CA . ARG A 1 90 ? 6.867 -9.881 -4.203 1.00 83.31 90 ARG A CA 1
ATOM 690 C C . ARG A 1 90 ? 7.632 -9.452 -2.948 1.00 83.31 90 ARG A C 1
ATOM 692 O O . ARG A 1 90 ? 8.152 -10.292 -2.221 1.00 83.31 90 ARG A O 1
ATOM 699 N N . GLU A 1 91 ? 7.701 -8.146 -2.694 1.00 85.06 91 GLU A N 1
ATOM 700 C CA . GLU A 1 91 ? 8.416 -7.619 -1.523 1.00 85.06 91 GLU A CA 1
ATOM 701 C C . GLU A 1 91 ? 7.692 -7.956 -0.208 1.00 85.06 91 GLU A C 1
ATOM 703 O O . GLU A 1 91 ? 8.340 -8.215 0.804 1.00 85.06 91 GLU A O 1
ATOM 708 N N . TYR A 1 92 ? 6.354 -8.001 -0.210 1.00 86.12 92 TYR A N 1
ATOM 709 C CA . TYR A 1 92 ? 5.574 -8.436 0.948 1.00 86.12 92 TYR A CA 1
ATOM 710 C C . TYR A 1 92 ? 5.787 -9.923 1.238 1.00 86.12 92 TYR A C 1
ATOM 712 O O . TYR A 1 92 ? 6.053 -10.276 2.385 1.00 86.12 92 TYR A O 1
ATOM 720 N N . GLU A 1 93 ? 5.742 -10.785 0.220 1.00 87.25 93 GLU A N 1
ATOM 721 C CA . GLU A 1 93 ? 5.992 -12.226 0.355 1.00 87.25 93 GLU A CA 1
ATOM 722 C C . GLU A 1 93 ? 7.393 -12.525 0.903 1.00 87.25 93 GLU A C 1
ATOM 724 O O . GLU A 1 93 ? 7.542 -13.420 1.734 1.00 87.25 93 GLU A O 1
ATOM 729 N N . ALA A 1 94 ? 8.397 -11.740 0.496 1.00 87.69 94 ALA A N 1
ATOM 730 C CA . ALA A 1 94 ? 9.770 -11.831 0.992 1.00 87.69 94 ALA A CA 1
ATOM 731 C C . ALA A 1 94 ? 9.968 -11.256 2.413 1.00 87.69 94 ALA A C 1
ATOM 733 O O . ALA A 1 94 ? 11.026 -11.451 3.015 1.00 87.69 94 ALA A O 1
ATOM 734 N N . SER A 1 95 ? 8.979 -10.533 2.946 1.00 87.12 95 SER A N 1
ATOM 735 C CA . SER A 1 95 ? 9.025 -9.914 4.274 1.00 87.12 95 SER A CA 1
ATOM 736 C C . SER A 1 95 ? 8.481 -10.832 5.377 1.00 87.12 95 SER A C 1
ATOM 738 O O . SER A 1 95 ? 8.085 -11.972 5.150 1.00 87.12 95 SER A O 1
ATOM 740 N N . ASP A 1 96 ? 8.410 -10.315 6.603 1.00 90.81 96 ASP A N 1
ATOM 741 C CA . ASP A 1 96 ? 7.780 -10.989 7.741 1.00 90.81 96 ASP A CA 1
ATOM 742 C C . ASP A 1 96 ? 6.243 -10.871 7.762 1.00 90.81 96 ASP A C 1
ATOM 744 O O . ASP A 1 96 ? 5.601 -11.301 8.723 1.00 90.81 96 ASP A O 1
ATOM 748 N N . GLN A 1 97 ? 5.653 -10.285 6.711 1.00 87.81 97 GLN A N 1
ATOM 749 C CA . GLN A 1 97 ? 4.213 -10.227 6.442 1.00 87.81 97 GLN A CA 1
ATOM 750 C C . GLN A 1 97 ? 3.376 -9.680 7.612 1.00 87.81 97 GLN A C 1
ATOM 752 O O . GLN A 1 97 ? 2.191 -9.997 7.768 1.00 87.81 97 GLN A O 1
ATOM 757 N N . ARG A 1 98 ? 3.969 -8.816 8.447 1.00 86.19 98 ARG A N 1
ATOM 758 C CA . ARG A 1 98 ? 3.297 -8.294 9.641 1.00 86.19 98 ARG A CA 1
ATOM 759 C C . ARG A 1 98 ? 2.079 -7.451 9.285 1.00 86.19 98 ARG A C 1
ATOM 761 O O . ARG A 1 98 ? 2.075 -6.669 8.338 1.00 86.19 98 ARG A O 1
ATOM 768 N N . ARG A 1 99 ? 1.048 -7.570 10.121 1.00 84.31 99 ARG A N 1
ATOM 769 C CA . ARG A 1 99 ? -0.168 -6.754 10.050 1.00 84.31 99 ARG A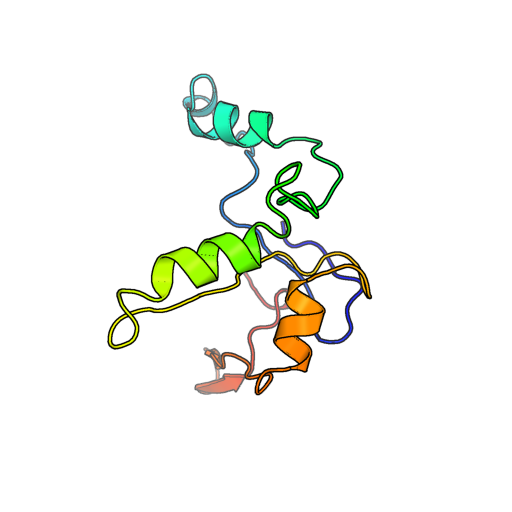 CA 1
ATOM 770 C C . ARG A 1 99 ? -0.207 -5.776 11.215 1.00 84.31 99 ARG A C 1
ATOM 772 O O . ARG A 1 99 ? 0.174 -6.117 12.334 1.00 84.31 99 ARG A O 1
ATOM 779 N N . PHE A 1 100 ? -0.684 -4.564 10.951 1.00 83.19 100 PHE A N 1
ATOM 780 C CA . PHE A 1 100 ? -0.926 -3.577 11.997 1.00 83.19 100 PHE A CA 1
ATOM 781 C C . PHE A 1 100 ? -2.245 -3.892 12.713 1.00 83.19 100 PHE A C 1
ATOM 783 O O . PHE A 1 100 ? -3.298 -3.995 12.078 1.00 83.19 100 PHE A O 1
ATOM 790 N N . PHE A 1 101 ? -2.179 -4.053 14.034 1.00 89.75 101 PHE A N 1
ATOM 791 C CA . PHE A 1 101 ? -3.343 -4.327 14.871 1.00 89.75 101 PHE A CA 1
ATOM 792 C C . PHE A 1 101 ? -3.830 -3.044 15.543 1.00 89.75 101 PHE A C 1
ATOM 794 O O . PHE A 1 101 ? -3.042 -2.272 16.085 1.00 89.75 101 PHE A O 1
ATOM 801 N N . VAL A 1 102 ? -5.144 -2.850 15.528 1.00 90.75 102 VAL A N 1
ATOM 802 C CA . VAL A 1 102 ? -5.852 -1.746 16.170 1.00 90.75 102 VAL A CA 1
ATOM 803 C C . VAL A 1 102 ? -6.746 -2.285 17.293 1.00 90.75 102 VAL A C 1
ATOM 805 O O . VAL A 1 102 ? -7.333 -3.364 17.145 1.00 90.75 102 VAL A O 1
ATOM 808 N N . PRO A 1 103 ? -6.874 -1.569 18.422 1.00 92.94 103 PRO A N 1
ATOM 809 C CA . PRO A 1 103 ? -7.775 -1.975 19.492 1.00 92.94 103 PRO A CA 1
ATOM 810 C C . PRO A 1 103 ? -9.235 -1.798 19.060 1.00 92.94 103 PRO A C 1
ATOM 812 O O . PRO A 1 103 ? -9.610 -0.794 18.452 1.00 92.94 103 PRO A O 1
ATOM 815 N N . CYS A 1 104 ? -10.087 -2.768 19.385 1.00 88.75 104 CYS A N 1
ATOM 816 C CA . CYS A 1 104 ? -11.528 -2.638 19.202 1.00 88.75 104 CYS A CA 1
ATOM 817 C C . CYS A 1 104 ? -12.094 -1.546 20.131 1.00 88.75 104 CYS A C 1
ATOM 819 O O . CYS A 1 104 ? -11.880 -1.635 21.340 1.00 88.75 104 CYS A O 1
ATOM 821 N N . PRO A 1 105 ? -12.885 -0.577 19.629 1.00 89.12 105 PRO A N 1
ATOM 822 C CA . PRO A 1 105 ? -13.452 0.485 20.465 1.00 89.12 105 PRO A CA 1
ATOM 823 C C . PRO A 1 105 ? -14.473 -0.023 21.498 1.00 89.12 105 PRO A C 1
ATOM 825 O O . PRO A 1 105 ? -14.761 0.680 22.459 1.00 89.12 105 PRO A O 1
ATOM 828 N N . HIS A 1 106 ? -15.017 -1.234 21.324 1.00 89.00 106 HIS A N 1
ATOM 829 C CA . HIS A 1 106 ? -16.016 -1.810 22.232 1.00 89.00 106 HIS A CA 1
ATOM 830 C C . HIS A 1 106 ? -15.416 -2.683 23.337 1.00 89.00 106 HIS A C 1
ATOM 832 O O . HIS A 1 106 ? -15.915 -2.677 24.456 1.00 89.00 106 HIS A O 1
ATOM 838 N N . CYS A 1 107 ? -14.385 -3.472 23.023 1.00 93.75 107 CYS A N 1
ATOM 839 C CA . CYS A 1 107 ? -13.852 -4.485 23.942 1.00 93.75 107 CYS A CA 1
ATOM 840 C C . CYS A 1 107 ? -12.332 -4.425 24.140 1.00 93.75 107 CYS A C 1
ATOM 842 O O . CYS A 1 107 ? -11.792 -5.234 24.886 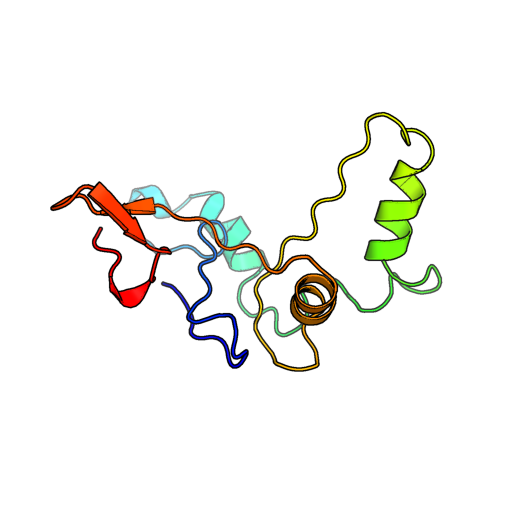1.00 93.75 107 CYS A O 1
ATOM 844 N N . GLY A 1 108 ? -11.620 -3.530 23.451 1.00 90.88 108 GLY A N 1
ATOM 845 C CA . GLY A 1 108 ? -10.162 -3.408 23.539 1.00 90.88 108 GLY A CA 1
ATOM 846 C C . GLY A 1 108 ? -9.368 -4.551 22.895 1.00 90.88 108 GLY A C 1
ATOM 847 O O . GLY A 1 108 ? -8.149 -4.449 22.796 1.00 90.88 108 GLY A O 1
ATOM 848 N N . ALA A 1 109 ? -10.022 -5.614 22.412 1.00 93.38 109 ALA A N 1
ATOM 849 C CA . ALA A 1 109 ? -9.344 -6.715 21.733 1.00 93.38 109 ALA A CA 1
ATOM 850 C C . ALA A 1 109 ? -8.595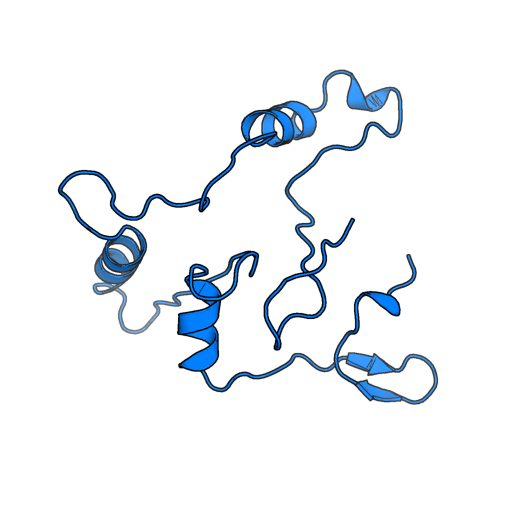 -6.220 20.486 1.00 93.38 109 ALA A C 1
ATOM 852 O O . ALA A 1 109 ? -9.140 -5.455 19.683 1.00 93.38 109 ALA A O 1
ATOM 853 N N . MET A 1 110 ? -7.354 -6.676 20.321 1.00 92.56 110 MET A N 1
ATOM 854 C CA . MET A 1 110 ? -6.518 -6.325 19.178 1.00 92.56 110 MET A CA 1
ATOM 855 C C . MET A 1 110 ? -7.003 -7.073 17.936 1.00 92.56 110 MET A C 1
ATOM 857 O O . MET A 1 110 ? -7.002 -8.301 17.896 1.00 92.56 110 MET A O 1
ATOM 861 N N . GLN A 1 111 ? -7.408 -6.332 16.909 1.00 88.75 111 GLN A N 1
ATOM 862 C CA . GLN A 1 111 ? -7.815 -6.871 15.610 1.00 88.75 111 GLN A CA 1
ATOM 863 C C . GLN A 1 111 ? -7.043 -6.161 14.502 1.00 88.75 111 GLN A C 1
ATOM 865 O O . GLN A 1 111 ? -6.662 -5.005 14.658 1.00 88.75 111 GLN A O 1
ATOM 870 N N . TRP A 1 112 ? -6.818 -6.809 13.362 1.00 87.88 112 TRP A N 1
ATOM 871 C CA . TRP A 1 112 ? -6.354 -6.060 12.197 1.00 87.88 112 TRP A CA 1
ATOM 872 C C . TRP A 1 112 ? -7.489 -5.179 11.662 1.00 87.88 112 TRP A C 1
ATOM 874 O O . TRP A 1 112 ? -8.674 -5.517 11.775 1.00 87.88 112 TRP A O 1
ATOM 884 N N . LEU A 1 113 ? -7.137 -4.050 11.054 1.00 83.25 113 LEU A N 1
ATOM 885 C CA . LEU A 1 113 ? -8.120 -3.160 10.447 1.00 83.25 113 LEU A CA 1
ATOM 886 C C . LEU A 1 113 ? -8.701 -3.805 9.178 1.00 83.25 113 LEU A C 1
ATOM 888 O O . LEU A 1 113 ? -7.980 -4.027 8.211 1.00 83.25 113 LEU A O 1
ATOM 892 N N . LYS A 1 114 ? -10.008 -4.091 9.171 1.00 80.06 114 LYS A N 1
ATOM 893 C CA . LYS A 1 114 ? -10.747 -4.472 7.955 1.00 80.06 114 LYS A CA 1
ATOM 894 C C . LYS A 1 114 ? -11.433 -3.237 7.384 1.00 80.06 114 LYS A C 1
ATOM 896 O O . LYS A 1 114 ? -12.260 -2.645 8.077 1.00 80.06 114 LYS A O 1
ATOM 901 N N . PHE A 1 115 ? -11.134 -2.877 6.135 1.00 77.81 115 PHE A N 1
ATOM 902 C CA . PHE A 1 115 ? -11.721 -1.696 5.486 1.00 77.81 115 PHE A CA 1
ATOM 903 C C . PHE A 1 115 ? -13.254 -1.744 5.428 1.00 77.81 115 PHE A C 1
ATOM 905 O O . PHE A 1 115 ? -13.886 -0.723 5.670 1.00 77.81 115 PHE A O 1
ATOM 912 N N . ASP A 1 116 ? -13.859 -2.923 5.245 1.00 78.38 116 ASP A N 1
ATOM 913 C CA . ASP A 1 116 ? -15.323 -3.106 5.272 1.00 78.38 116 ASP A CA 1
ATOM 914 C C . ASP A 1 116 ? -15.976 -2.715 6.610 1.00 78.38 116 ASP A C 1
ATOM 916 O O . ASP A 1 116 ? -17.181 -2.479 6.684 1.00 78.38 116 ASP A O 1
ATOM 920 N N . ARG A 1 117 ? -15.195 -2.671 7.695 1.0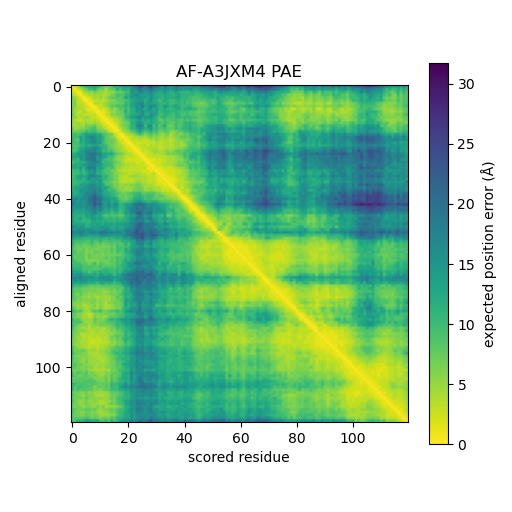0 78.44 117 ARG A N 1
ATOM 921 C CA . ARG A 1 117 ? -15.659 -2.279 9.034 1.00 78.44 117 ARG A CA 1
ATOM 922 C C . ARG A 1 117 ? -15.351 -0.818 9.364 1.00 78.44 117 ARG A C 1
ATOM 924 O O . ARG A 1 117 ? -15.732 -0.361 10.440 1.00 78.44 117 ARG A O 1
ATOM 931 N N . LEU A 1 118 ? -14.663 -0.097 8.479 1.00 79.62 118 LEU A N 1
ATOM 932 C CA . LEU A 1 118 ? -14.330 1.308 8.674 1.00 79.62 118 LEU A CA 1
ATOM 933 C C . LEU A 1 118 ? -15.587 2.161 8.459 1.00 79.62 118 LEU A C 1
ATOM 935 O O . LEU A 1 118 ? -16.141 2.199 7.363 1.00 79.62 118 LEU A O 1
ATOM 939 N N . ARG A 1 119 ? -16.033 2.850 9.512 1.00 73.44 119 ARG A N 1
ATOM 940 C CA . ARG A 1 119 ? -17.122 3.835 9.460 1.00 73.44 119 ARG A CA 1
ATOM 941 C C . ARG A 1 119 ? -16.519 5.230 9.639 1.00 73.44 119 ARG A C 1
ATOM 943 O O . ARG A 1 119 ? -15.724 5.407 10.561 1.00 73.44 119 ARG A O 1
ATOM 950 N N . TRP A 1 120 ? -16.865 6.154 8.745 1.00 69.38 120 TRP A N 1
ATOM 951 C CA . TRP A 1 120 ? -16.462 7.566 8.764 1.00 69.38 120 TRP A CA 1
ATOM 952 C C . TRP A 1 120 ? -17.626 8.447 9.196 1.00 69.38 120 TRP A C 1
ATOM 954 O O . TRP A 1 120 ? -18.773 8.088 8.839 1.00 69.38 120 TRP A O 1
#

Foldseek 3Di:
DWAQAPDPLGRTDDDPQADDDDPDPVVPPDPSHVVNVVCPPPDDDPADQQPPPPGGPLVVVVVVCVVVVVPDDDDDDDTRHYPPPDPVSVVCVVDPVDADWDQDPPPGDTDGDDPVPDDD

InterPro domains:
  IPR046453 Phage terminase large subunit GpA, ATPase domain [PF05876] (47-120)

Radius of gyration: 18.27 Å; Cα contacts (8 Å, |Δi|>4): 95; chains: 1; bounding box: 45×40×44 Å

Secondary structure (DSSP, 8-state):
--EE-SSTT-SEE--SSS-----SGGGTT-HHHHHHHTTTT--S-SS-S-STTS--HHHHHHHHTGGGTTT----------STTT-HHHHHHHTTT----EEE-TTT--EEEPPGGG---

Nearest PDB structures (foldseek):
  8sst-assembly1_A  TM=2.395E-01  e=4.146E+00  Homo sapiens
  2rv7-assembly1_A  TM=2.370E-01  e=4.741E+00  Homo sapiens
  5kkq-assembly2_D  TM=1.917E-01  e=2.964E+00  Homo sapiens
  2rv6-assembly1_A  TM=2.238E-01  e=8.672E+00  Homo sapiens

Solvent-accessible surface area (backbone atoms only — not comparable to full-atom values): 8064 Å² total; per-residue (Å²): 128,68,43,76,30,74,35,94,92,40,76,60,40,72,65,95,84,66,65,66,79,84,85,56,85,79,48,83,79,35,69,62,45,59,59,22,54,77,56,61,82,70,84,69,69,97,60,64,80,42,52,78,92,79,36,42,54,66,61,52,56,54,58,71,40,54,88,41,65,92,77,60,80,87,82,93,81,74,78,64,59,46,64,100,71,30,66,58,51,59,55,42,71,74,46,88,70,80,78,72,66,43,64,37,95,88,76,59,52,77,37,65,82,52,75,94,73,65,80,131

pLDDT: mean 78.45, std 9.78, range [43.94, 93.75]

Sequence (120 aa):
MAQKSDIEWTDATWNPVTGCTKVGPGCDNCYAERFAERRRGICGPPYPVSADEEGDPVTLAEARSLTFAHRRKVLLVSTPTIRGLSRIEREYEASDQRRFFVPCPHCGAMQWLKFDRLRW

Mean predicted aligned error: 10.07 Å

Organism: Sagittula stellata (strain ATCC 700073 / DSM 11524 / E-37) (NCBI:txid388399)